Protein AF-A0A7Z7QSA5-F1 (afdb_monomer_lite)

Sequence (92 aa):
MRKTMYSFHILSNTLLVLFLFIPIPFLNYEGGDILSIYFQVSLILFVLSVTLYFLNQKNRKTWMISTILSILSILIVFPVVFFYLFFGIPPA

Secondary structure (DSSP, 8-state):
-HHHHHHHHHHHHHHHHHHHHS--TT----HHHHHHHHHHHHHHHHHHHHHHHHH-GGGHHHHHHHHHHHHHIIIIIHHHHHHHHHH-PPP-

Radius of gyration: 15.01 Å; chains: 1; bounding box: 31×32×41 Å

Foldseek 3Di:
DLVVLVVLLVVLVVVLVCPVPDPPVVDPDLVVVSLVVSLVSLVVQLVVLVVCCVVPPPCNVSSVVSNVSSCCSNPPVSVVSVCCRPVNDPDD

pLDDT: mean 82.69, std 12.59, range [49.78, 95.81]

Structure (mmCIF, N/CA/C/O backbone):
data_AF-A0A7Z7QSA5-F1
#
_entry.id   AF-A0A7Z7QSA5-F1
#
loop_
_atom_site.group_PDB
_atom_site.id
_atom_site.type_symbol
_atom_site.label_atom_id
_atom_site.label_alt_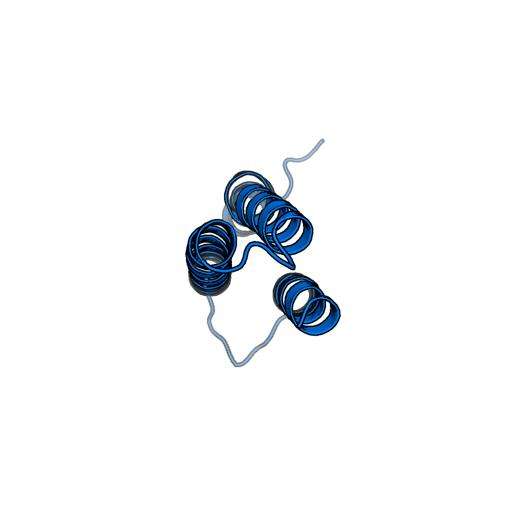id
_atom_site.label_comp_id
_atom_site.label_asym_id
_atom_site.label_entity_id
_atom_site.label_seq_id
_atom_site.pdbx_PDB_ins_code
_atom_site.Cartn_x
_atom_site.Cartn_y
_atom_site.Cartn_z
_atom_site.occupancy
_atom_site.B_iso_or_equiv
_atom_site.auth_seq_id
_atom_site.auth_comp_id
_atom_site.auth_asym_id
_atom_site.auth_atom_id
_atom_site.pdbx_PDB_model_num
ATOM 1 N N . MET A 1 1 ? -1.143 -6.376 17.211 1.00 66.50 1 MET A N 1
ATOM 2 C CA . MET A 1 1 ? -1.991 -5.711 16.193 1.00 66.50 1 MET A CA 1
ATOM 3 C C . MET A 1 1 ? -1.399 -4.409 15.664 1.00 66.50 1 MET A C 1
ATOM 5 O O . MET A 1 1 ? -1.104 -4.383 14.482 1.00 66.50 1 MET A O 1
ATOM 9 N N . ARG A 1 2 ? -1.165 -3.355 16.474 1.00 73.19 2 ARG A N 1
ATOM 10 C CA . ARG A 1 2 ? -0.619 -2.074 15.955 1.00 73.19 2 ARG A CA 1
ATOM 11 C C . ARG A 1 2 ? 0.690 -2.239 15.169 1.00 73.19 2 ARG A C 1
ATOM 13 O O . ARG A 1 2 ? 0.772 -1.781 14.040 1.00 73.19 2 ARG A O 1
ATOM 20 N N . LYS A 1 3 ? 1.680 -2.924 15.755 1.00 78.06 3 LYS A N 1
ATOM 21 C CA . LYS A 1 3 ? 2.973 -3.191 15.100 1.00 78.06 3 LYS A CA 1
ATOM 22 C C . LYS A 1 3 ? 2.795 -3.999 13.810 1.00 78.06 3 LYS A C 1
ATOM 24 O O . LYS A 1 3 ? 3.318 -3.608 12.783 1.00 78.06 3 LYS A O 1
ATOM 29 N N . THR A 1 4 ? 1.969 -5.043 13.861 1.00 82.12 4 THR A N 1
ATOM 30 C CA . THR A 1 4 ? 1.650 -5.918 12.725 1.00 82.12 4 THR A CA 1
ATOM 31 C C . THR A 1 4 ? 1.094 -5.150 11.524 1.00 82.12 4 THR A C 1
ATOM 33 O O . THR A 1 4 ? 1.521 -5.392 10.404 1.00 82.12 4 THR A O 1
ATOM 36 N N . MET A 1 5 ? 0.187 -4.190 11.741 1.00 83.06 5 MET A N 1
ATOM 37 C CA . MET A 1 5 ? -0.394 -3.414 10.639 1.00 83.06 5 MET A CA 1
ATOM 38 C C . MET A 1 5 ? 0.641 -2.525 9.947 1.00 83.06 5 MET A C 1
ATOM 40 O O . MET A 1 5 ? 0.701 -2.468 8.724 1.00 83.06 5 MET A O 1
ATOM 44 N N . TYR A 1 6 ? 1.498 -1.858 10.721 1.00 81.62 6 TYR A N 1
ATOM 45 C CA . TYR A 1 6 ? 2.585 -1.071 10.140 1.00 81.62 6 TYR A CA 1
ATOM 46 C C . TYR A 1 6 ? 3.612 -1.955 9.434 1.00 81.62 6 TYR A C 1
ATOM 48 O O . TYR A 1 6 ? 4.113 -1.567 8.386 1.00 81.62 6 TYR A O 1
ATOM 56 N N . SER A 1 7 ? 3.868 -3.164 9.942 1.00 84.06 7 SER A N 1
ATOM 57 C CA . SER A 1 7 ? 4.699 -4.148 9.246 1.00 84.06 7 SER A CA 1
ATOM 58 C C . SER A 1 7 ? 4.131 -4.529 7.876 1.00 84.06 7 SER A C 1
ATOM 60 O O . SER A 1 7 ? 4.915 -4.665 6.947 1.00 84.06 7 SER A O 1
ATOM 62 N N . PHE A 1 8 ? 2.804 -4.633 7.713 1.00 86.12 8 PHE A N 1
ATOM 63 C CA . PHE A 1 8 ? 2.192 -4.875 6.398 1.00 86.12 8 PHE A CA 1
ATOM 64 C C . PHE A 1 8 ? 2.418 -3.717 5.422 1.00 86.12 8 PHE A C 1
ATOM 66 O O . PHE A 1 8 ? 2.805 -3.956 4.281 1.00 86.12 8 PHE A O 1
ATOM 73 N N . HIS A 1 9 ? 2.245 -2.472 5.876 1.00 86.19 9 HIS A N 1
ATOM 74 C CA . HIS A 1 9 ? 2.544 -1.289 5.058 1.00 86.19 9 HIS A CA 1
ATOM 75 C C . HIS A 1 9 ? 4.014 -1.231 4.649 1.00 86.19 9 HIS A C 1
ATOM 77 O O . HIS A 1 9 ? 4.322 -0.983 3.486 1.00 86.19 9 HIS A O 1
ATOM 83 N N . ILE A 1 10 ? 4.926 -1.487 5.589 1.00 88.19 10 ILE A N 1
ATOM 84 C CA . ILE A 1 10 ? 6.366 -1.515 5.313 1.00 88.19 10 ILE A CA 1
ATOM 85 C C . ILE A 1 10 ? 6.674 -2.613 4.296 1.00 88.19 10 ILE A C 1
ATOM 87 O O . ILE A 1 10 ? 7.254 -2.315 3.262 1.00 88.19 10 ILE A O 1
ATOM 91 N N . LEU A 1 11 ? 6.217 -3.846 4.534 1.00 89.50 11 LEU A N 1
ATOM 92 C CA . LEU A 1 11 ? 6.448 -4.979 3.639 1.00 89.50 11 LEU A CA 1
ATOM 93 C C . LEU A 1 11 ? 5.933 -4.701 2.221 1.00 89.50 11 LEU A C 1
ATOM 95 O O . LEU A 1 11 ? 6.660 -4.930 1.262 1.00 89.50 11 LEU A O 1
ATOM 99 N N . SER A 1 12 ? 4.714 -4.167 2.089 1.00 85.50 12 SER A N 1
ATOM 100 C CA . SER A 1 12 ? 4.118 -3.840 0.789 1.00 85.50 12 SER A CA 1
ATOM 101 C C . SER A 1 12 ? 4.952 -2.818 0.016 1.00 85.50 12 SER A C 1
ATOM 103 O O . SER A 1 12 ? 5.194 -2.988 -1.176 1.00 85.50 12 SER A O 1
ATOM 105 N N . ASN A 1 13 ? 5.418 -1.762 0.688 1.00 84.88 13 ASN A N 1
ATOM 106 C CA . ASN A 1 13 ? 6.240 -0.738 0.046 1.00 84.88 13 ASN A CA 1
ATOM 107 C C . ASN A 1 13 ? 7.664 -1.237 -0.239 1.00 84.8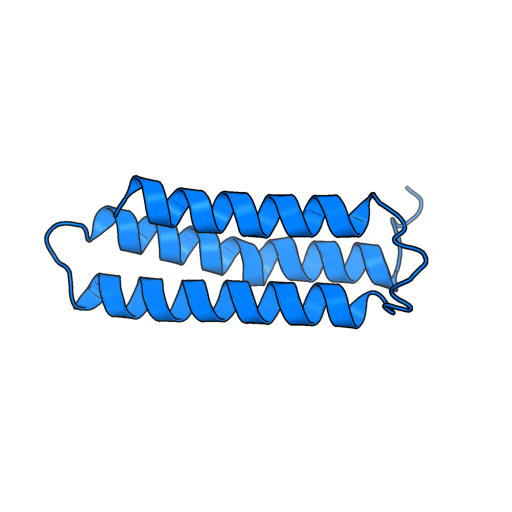8 13 ASN A C 1
ATOM 109 O O . ASN A 1 13 ? 8.220 -0.919 -1.284 1.00 84.88 13 ASN A O 1
ATOM 113 N N . THR A 1 14 ? 8.248 -2.058 0.639 1.00 85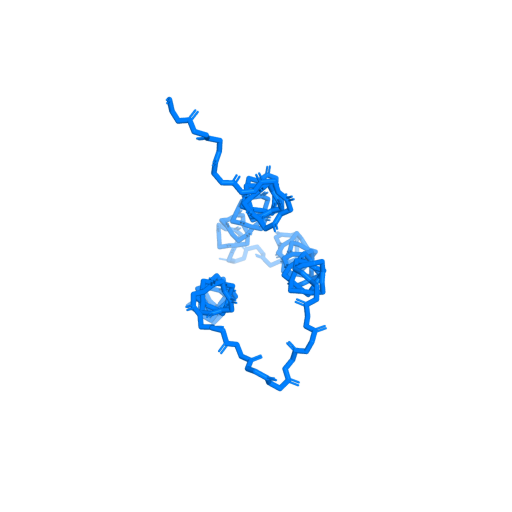.06 14 THR A N 1
ATOM 114 C CA . THR A 1 14 ? 9.554 -2.682 0.39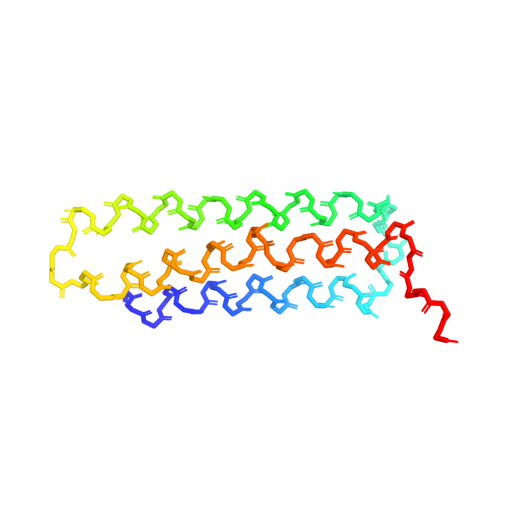3 1.00 85.06 14 THR A CA 1
ATOM 115 C C . THR A 1 14 ? 9.498 -3.629 -0.801 1.00 85.06 14 THR A C 1
ATOM 117 O O . THR A 1 14 ? 10.395 -3.577 -1.634 1.00 85.06 14 THR A O 1
ATOM 120 N N . LEU A 1 15 ? 8.446 -4.446 -0.926 1.00 84.81 15 LEU A N 1
ATOM 121 C CA . LEU A 1 15 ? 8.254 -5.321 -2.085 1.00 84.81 15 LEU A CA 1
ATOM 122 C C . LEU A 1 15 ? 8.103 -4.518 -3.377 1.00 84.81 15 LEU A C 1
ATOM 124 O O . LEU A 1 15 ? 8.748 -4.864 -4.360 1.00 84.81 15 LEU A O 1
ATOM 128 N N . LEU A 1 16 ? 7.330 -3.423 -3.362 1.00 83.50 16 LEU A N 1
ATOM 129 C CA . LEU A 1 16 ? 7.227 -2.526 -4.515 1.00 83.50 16 LEU A CA 1
ATOM 130 C C . LEU A 1 16 ? 8.607 -2.030 -4.955 1.00 83.50 16 LEU A C 1
ATOM 132 O O . LEU A 1 16 ? 8.973 -2.189 -6.111 1.00 83.50 16 LEU A O 1
ATOM 136 N N . VAL A 1 17 ? 9.388 -1.471 -4.028 1.00 83.69 17 VAL A N 1
ATOM 137 C CA . VAL A 1 17 ? 10.744 -0.978 -4.314 1.00 83.69 17 VAL A CA 1
ATOM 138 C C . VAL A 1 17 ? 11.616 -2.101 -4.878 1.00 83.69 17 VAL A C 1
ATOM 140 O O . VAL A 1 17 ? 12.280 -1.923 -5.891 1.00 83.69 17 VAL A O 1
ATOM 143 N N . LEU A 1 18 ? 11.581 -3.281 -4.268 1.00 81.94 18 LEU A N 1
ATOM 144 C CA . LEU A 1 18 ? 12.391 -4.419 -4.693 1.00 81.94 18 LEU A CA 1
ATOM 145 C C . LEU A 1 18 ? 12.036 -4.868 -6.122 1.00 81.94 18 LEU A C 1
ATOM 147 O O . LEU A 1 18 ? 12.940 -5.123 -6.912 1.00 81.94 18 LEU A O 1
ATOM 151 N N . PHE A 1 19 ? 10.748 -4.865 -6.481 1.00 75.81 19 PHE A N 1
ATOM 152 C CA . PHE A 1 19 ? 10.286 -5.149 -7.843 1.00 75.81 19 PHE A CA 1
ATOM 153 C C . PHE A 1 19 ? 10.622 -4.050 -8.861 1.00 75.81 19 PHE A C 1
ATOM 155 O O . PHE A 1 19 ? 10.734 -4.352 -10.044 1.00 75.81 19 PHE A O 1
ATOM 162 N N . LEU A 1 20 ? 10.811 -2.799 -8.430 1.00 74.88 20 LEU A N 1
ATOM 163 C CA . LEU A 1 20 ? 11.250 -1.713 -9.315 1.00 74.88 20 LEU A CA 1
ATOM 164 C C . LEU A 1 20 ? 12.749 -1.763 -9.630 1.00 74.88 20 LEU A C 1
ATOM 166 O O . LEU A 1 20 ? 13.150 -1.357 -10.717 1.00 74.88 20 LEU A O 1
ATOM 170 N N . PHE A 1 21 ? 13.580 -2.226 -8.691 1.00 72.00 21 PHE A N 1
ATOM 171 C CA . PHE A 1 21 ? 15.044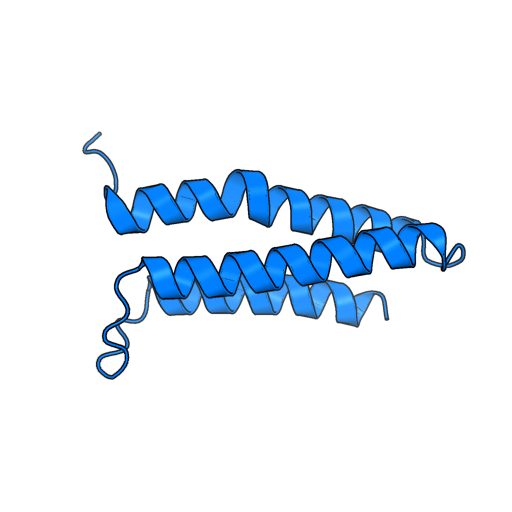 -2.156 -8.817 1.00 72.00 21 PHE A CA 1
ATOM 172 C C . PHE A 1 21 ? 15.720 -3.480 -9.166 1.00 72.00 21 PHE A C 1
ATOM 174 O O . PHE A 1 21 ? 16.850 -3.469 -9.653 1.00 72.00 21 PHE A O 1
ATOM 181 N N . ILE A 1 22 ? 15.071 -4.616 -8.915 1.00 68.75 22 ILE A N 1
ATOM 182 C CA . ILE A 1 22 ? 15.608 -5.917 -9.302 1.00 68.75 22 ILE A CA 1
ATOM 183 C C . ILE A 1 22 ? 14.943 -6.318 -10.618 1.00 68.75 22 ILE A C 1
ATOM 185 O O . ILE A 1 22 ? 13.753 -6.629 -10.609 1.00 68.75 22 ILE A O 1
ATOM 189 N N . PRO A 1 23 ? 15.673 -6.352 -11.748 1.00 55.34 23 PRO A N 1
ATOM 190 C CA . PRO A 1 23 ? 15.153 -6.983 -12.949 1.00 55.34 23 PRO A CA 1
ATOM 191 C C . PRO A 1 23 ? 14.989 -8.469 -12.632 1.00 55.34 23 PRO A C 1
ATOM 193 O O . PRO A 1 23 ? 15.976 -9.167 -12.403 1.00 55.34 23 PRO A O 1
ATOM 196 N N . ILE A 1 24 ? 13.748 -8.946 -12.543 1.00 58.56 24 ILE A N 1
ATOM 197 C CA . ILE A 1 24 ? 13.466 -10.353 -12.269 1.00 58.56 24 ILE A CA 1
ATOM 198 C C . ILE A 1 24 ? 13.256 -11.070 -13.612 1.00 58.56 24 ILE A C 1
ATOM 200 O O . ILE A 1 24 ? 12.167 -10.988 -14.175 1.00 58.56 24 ILE A O 1
ATOM 204 N N . PRO A 1 25 ? 14.266 -11.784 -14.147 1.00 52.56 25 PRO A N 1
ATOM 205 C CA . PRO A 1 25 ? 14.268 -12.256 -15.536 1.00 52.56 25 PRO A CA 1
ATOM 206 C C . PRO A 1 25 ? 13.235 -13.354 -15.847 1.00 52.56 25 PRO A C 1
ATOM 208 O O . PRO A 1 25 ? 13.031 -13.682 -17.009 1.00 52.56 25 PRO A O 1
ATOM 211 N N . PHE A 1 26 ? 12.588 -13.938 -14.834 1.00 49.78 26 PHE A N 1
ATOM 212 C CA . PHE A 1 26 ? 11.549 -14.969 -14.986 1.00 49.78 26 PHE A CA 1
ATOM 213 C C . PHE A 1 26 ? 10.115 -14.418 -14.941 1.00 49.78 26 PHE A C 1
ATOM 215 O O . PHE A 1 26 ? 9.163 -15.162 -15.166 1.00 49.78 26 PHE A O 1
ATOM 222 N N . LEU A 1 27 ? 9.947 -13.126 -14.662 1.00 49.78 27 LEU A N 1
ATOM 223 C CA . LEU A 1 27 ? 8.667 -12.433 -14.705 1.00 49.78 27 LEU A CA 1
ATOM 224 C C . LEU A 1 27 ? 8.708 -11.502 -15.921 1.00 49.78 27 LEU A C 1
ATOM 226 O O . LEU A 1 27 ? 9.276 -10.418 -15.848 1.00 49.78 27 LEU A O 1
ATOM 230 N N . ASN A 1 28 ? 8.105 -11.919 -17.040 1.00 50.22 28 ASN A N 1
ATOM 231 C CA . ASN A 1 28 ? 7.758 -11.042 -18.171 1.00 50.22 28 ASN A CA 1
ATOM 232 C C . ASN A 1 28 ? 6.672 -10.031 -17.738 1.00 50.22 28 ASN A C 1
ATOM 234 O O . ASN A 1 28 ? 5.587 -9.988 -18.307 1.00 50.22 28 ASN A O 1
ATOM 238 N N . TYR A 1 29 ? 6.908 -9.287 -16.660 1.00 55.91 29 TYR A N 1
ATOM 239 C CA . TYR A 1 29 ? 5.967 -8.311 -16.133 1.00 55.91 29 TYR A CA 1
ATOM 240 C C . TYR A 1 29 ? 6.185 -7.013 -16.902 1.00 55.91 29 TYR A C 1
ATOM 242 O O . TYR A 1 29 ? 7.104 -6.245 -16.617 1.00 55.91 29 TYR A O 1
ATOM 250 N N . GLU A 1 30 ? 5.315 -6.756 -17.878 1.00 67.81 30 GLU A N 1
ATOM 251 C CA . GLU A 1 30 ? 5.008 -5.381 -18.257 1.00 67.81 30 GLU A CA 1
ATOM 252 C C . GLU A 1 30 ? 4.642 -4.662 -16.949 1.00 67.81 30 GLU A C 1
ATOM 254 O O . GLU A 1 30 ? 3.845 -5.188 -16.170 1.00 67.81 30 GLU A O 1
ATOM 259 N N . GLY A 1 31 ? 5.252 -3.512 -16.637 1.00 71.44 31 GLY A N 1
ATOM 260 C CA . GLY A 1 31 ? 5.149 -2.860 -15.318 1.00 71.44 31 GLY A CA 1
ATOM 261 C C . GLY A 1 31 ? 3.720 -2.684 -14.764 1.00 71.44 31 GLY A C 1
ATOM 262 O O . GLY A 1 31 ? 3.545 -2.471 -13.564 1.00 71.44 31 GLY A O 1
ATOM 263 N N . GLY A 1 32 ? 2.696 -2.843 -15.607 1.00 78.50 32 GLY A N 1
ATOM 264 C CA . GLY A 1 32 ? 1.285 -2.920 -15.241 1.00 78.50 32 GLY A CA 1
ATOM 265 C C . GLY A 1 32 ? 0.923 -4.023 -14.250 1.00 78.50 32 GLY A C 1
ATOM 266 O O . GLY A 1 32 ? 0.127 -3.757 -13.353 1.00 78.50 32 GLY A O 1
ATOM 267 N N . ASP A 1 33 ? 1.521 -5.212 -14.320 1.00 80.69 33 ASP A N 1
ATOM 268 C CA . ASP A 1 33 ? 1.170 -6.296 -13.391 1.00 80.69 33 ASP A CA 1
ATOM 269 C C . ASP A 1 33 ? 1.718 -6.034 -11.973 1.00 80.69 33 ASP A C 1
ATOM 271 O O . ASP A 1 33 ? 1.009 -6.237 -10.983 1.00 80.69 33 ASP A O 1
ATOM 275 N N . ILE A 1 34 ? 2.941 -5.487 -11.859 1.00 81.38 34 ILE A N 1
ATOM 276 C CA . ILE A 1 34 ? 3.528 -5.040 -10.575 1.00 81.38 34 ILE A CA 1
ATOM 277 C C . ILE A 1 34 ? 2.607 -3.999 -9.938 1.00 81.38 34 ILE A C 1
ATOM 279 O O . ILE A 1 34 ? 2.261 -4.065 -8.754 1.00 81.38 34 ILE A O 1
ATOM 283 N N . LEU A 1 35 ? 2.199 -3.033 -10.756 1.00 86.94 35 LEU A N 1
ATOM 284 C CA . LEU A 1 35 ? 1.369 -1.922 -10.340 1.00 86.94 35 LEU A CA 1
ATOM 285 C C . LEU A 1 35 ? -0.042 -2.384 -9.935 1.00 86.94 35 LEU A C 1
ATOM 287 O O . LEU A 1 35 ? -0.583 -1.906 -8.937 1.00 86.94 35 LEU A O 1
ATOM 291 N N . SER A 1 36 ? -0.608 -3.351 -10.664 1.00 88.06 36 SER A N 1
ATOM 292 C CA . SER A 1 36 ? -1.900 -3.981 -10.376 1.00 88.06 36 SER A CA 1
ATOM 293 C C . SER A 1 36 ? -1.891 -4.679 -9.016 1.00 88.06 36 SER A C 1
ATOM 295 O O . SER A 1 36 ? -2.753 -4.404 -8.177 1.00 88.06 36 SER A O 1
ATOM 297 N N . ILE A 1 37 ? -0.873 -5.503 -8.737 1.00 87.19 37 ILE A N 1
ATOM 298 C CA . ILE A 1 37 ? -0.726 -6.178 -7.438 1.00 87.19 37 ILE A CA 1
ATOM 299 C C . ILE A 1 37 ? -0.571 -5.150 -6.311 1.00 87.19 37 ILE A C 1
ATOM 301 O O . ILE A 1 37 ? -1.260 -5.243 -5.292 1.00 87.19 37 ILE A O 1
ATOM 305 N N . TYR A 1 38 ? 0.285 -4.139 -6.490 1.00 90.06 38 TYR A N 1
ATOM 306 C CA . TYR A 1 38 ? 0.482 -3.091 -5.484 1.00 90.06 38 TYR A CA 1
ATOM 307 C C . TYR A 1 38 ? -0.815 -2.331 -5.173 1.00 90.06 38 TYR A C 1
ATOM 309 O O . TYR A 1 38 ? -1.135 -2.091 -4.002 1.00 90.06 38 TYR A O 1
ATOM 317 N N . PHE A 1 39 ? -1.589 -1.986 -6.205 1.00 91.25 39 PHE A N 1
ATOM 318 C CA . PHE A 1 39 ? -2.881 -1.326 -6.046 1.00 91.25 39 PHE A CA 1
ATOM 319 C C . PHE A 1 39 ? -3.881 -2.200 -5.293 1.00 91.25 39 PHE A C 1
ATOM 321 O O . PHE A 1 39 ? -4.495 -1.732 -4.335 1.00 91.25 39 PHE A O 1
ATOM 328 N N . GLN A 1 40 ? -4.014 -3.474 -5.676 1.00 92.25 40 GLN A N 1
ATOM 329 C CA . GLN A 1 40 ? -4.929 -4.411 -5.020 1.00 92.25 40 GLN A CA 1
ATOM 330 C C . GLN A 1 40 ? -4.589 -4.584 -3.534 1.00 92.25 40 GLN A C 1
ATOM 332 O O . GLN A 1 40 ? -5.479 -4.494 -2.687 1.00 92.25 40 GLN A O 1
ATOM 337 N N . VAL A 1 41 ? -3.307 -4.756 -3.193 1.00 90.19 41 VAL A N 1
ATOM 338 C CA . VAL A 1 41 ? -2.858 -4.858 -1.794 1.00 90.19 41 VAL A CA 1
ATOM 339 C C . VAL A 1 41 ? -3.170 -3.572 -1.027 1.00 90.19 41 VAL A C 1
ATOM 341 O O . VAL A 1 41 ? -3.727 -3.629 0.072 1.00 90.19 41 VAL A O 1
ATOM 344 N N . SER A 1 42 ? -2.882 -2.409 -1.614 1.00 92.25 42 SER A N 1
ATOM 345 C CA . SER A 1 42 ? -3.153 -1.109 -0.988 1.00 92.25 42 SER A CA 1
ATOM 346 C C . SER A 1 42 ? -4.649 -0.881 -0.760 1.00 92.25 42 SER A C 1
ATOM 348 O O . SER A 1 42 ? -5.049 -0.383 0.294 1.00 92.25 42 SER A O 1
ATOM 350 N N . LEU A 1 43 ? -5.491 -1.304 -1.707 1.00 94.50 43 LEU A N 1
ATOM 351 C CA . LEU A 1 43 ? -6.945 -1.230 -1.602 1.00 94.50 43 LEU A CA 1
ATOM 352 C C . LEU A 1 43 ? -7.488 -2.156 -0.506 1.00 94.50 43 LEU A C 1
ATOM 354 O O . LEU A 1 43 ? -8.329 -1.738 0.289 1.00 94.50 43 LEU A O 1
ATOM 358 N N . ILE A 1 44 ? -6.984 -3.389 -0.409 1.00 93.75 44 ILE A N 1
ATOM 359 C CA . ILE A 1 44 ? -7.364 -4.323 0.662 1.00 93.75 44 ILE A CA 1
ATOM 360 C C . ILE A 1 44 ? -6.990 -3.743 2.031 1.00 93.75 44 ILE A C 1
ATOM 362 O O . ILE A 1 44 ? -7.814 -3.742 2.950 1.00 93.75 44 ILE A O 1
ATOM 366 N N . LEU A 1 45 ? -5.775 -3.200 2.171 1.00 91.38 45 LEU A N 1
ATOM 367 C CA . LEU A 1 45 ? -5.339 -2.553 3.410 1.00 91.38 45 LEU A CA 1
ATOM 368 C C . LEU A 1 45 ? -6.199 -1.327 3.736 1.00 91.38 45 LEU A C 1
ATOM 370 O O . LEU A 1 45 ? -6.532 -1.128 4.908 1.00 91.38 45 LEU A O 1
ATOM 374 N N . PHE A 1 46 ? -6.610 -0.547 2.733 1.00 95.56 46 PHE A N 1
ATOM 375 C CA . PHE A 1 46 ? -7.526 0.578 2.913 1.00 95.56 46 PHE A CA 1
ATOM 376 C C . PHE A 1 46 ? -8.878 0.116 3.462 1.00 95.56 46 PHE A C 1
ATOM 378 O O . PHE A 1 46 ? -9.297 0.593 4.519 1.00 95.56 46 PHE A O 1
ATOM 385 N N . VAL A 1 47 ? -9.525 -0.850 2.799 1.00 95.81 47 VAL A N 1
ATOM 386 C CA . VAL A 1 47 ? -10.835 -1.379 3.207 1.00 95.81 47 VAL A CA 1
ATOM 387 C C . VAL A 1 47 ? -10.765 -1.933 4.628 1.00 95.81 47 VAL A C 1
ATOM 389 O O 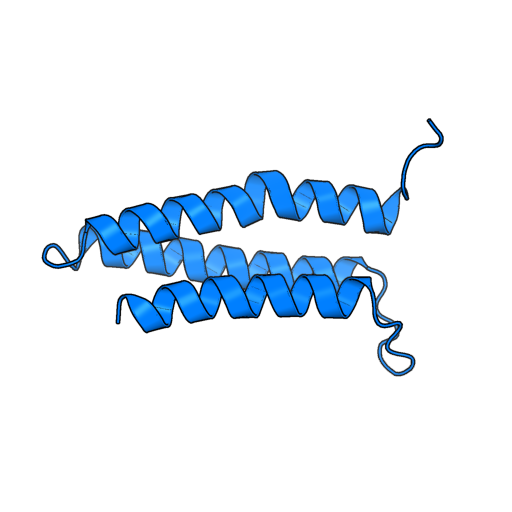. VAL A 1 47 ? -11.551 -1.525 5.481 1.00 95.81 47 VAL A O 1
ATOM 392 N N . LEU A 1 48 ? -9.766 -2.768 4.932 1.00 92.25 48 LEU A N 1
ATOM 393 C CA . LEU A 1 48 ? -9.573 -3.307 6.281 1.00 92.25 48 LEU A CA 1
ATOM 394 C C . LEU A 1 48 ? -9.353 -2.204 7.322 1.00 92.25 48 LEU A C 1
ATOM 396 O O . LEU A 1 48 ? -9.912 -2.271 8.417 1.00 92.25 48 LEU A O 1
ATOM 400 N N . SER A 1 49 ? -8.567 -1.178 6.991 1.00 92.25 49 SER A N 1
ATOM 401 C CA . SER A 1 49 ? -8.298 -0.060 7.902 1.00 92.25 49 SER A CA 1
ATOM 402 C C . SER A 1 49 ? -9.558 0.747 8.195 1.00 92.25 49 SER A C 1
ATOM 404 O O . SER A 1 49 ? -9.812 1.069 9.353 1.00 92.25 49 SER A O 1
ATOM 406 N N . VAL A 1 50 ? -10.373 1.031 7.177 1.00 94.31 50 VAL A N 1
ATOM 407 C CA . VAL A 1 50 ? -11.646 1.746 7.331 1.00 94.31 50 VAL A CA 1
ATOM 408 C C . VAL A 1 50 ? -12.630 0.916 8.153 1.00 94.31 50 VAL A C 1
ATOM 410 O O . VAL A 1 50 ? -13.165 1.411 9.144 1.00 94.31 50 VAL A O 1
ATOM 413 N N . THR A 1 51 ? -12.819 -0.363 7.821 1.00 93.44 51 THR A N 1
ATOM 414 C CA . THR A 1 51 ? -13.706 -1.256 8.578 1.00 93.44 51 THR A CA 1
ATOM 415 C C . THR A 1 51 ? -13.282 -1.343 10.046 1.00 93.44 51 THR A C 1
ATOM 417 O O . THR A 1 51 ? -14.101 -1.164 10.948 1.00 93.44 51 THR A O 1
ATOM 420 N N . LEU A 1 52 ? -11.989 -1.539 10.320 1.00 91.75 52 LEU A N 1
ATOM 421 C CA . LEU A 1 52 ? -11.481 -1.637 11.690 1.00 91.75 52 LEU A CA 1
ATOM 422 C C . LEU A 1 52 ? -11.468 -0.292 12.426 1.00 91.75 52 LEU A C 1
ATOM 424 O O . LEU A 1 52 ? -11.578 -0.281 13.653 1.00 91.75 52 LEU A O 1
ATOM 428 N N . TYR A 1 53 ? -11.397 0.835 11.717 1.00 91.50 53 TYR A N 1
ATOM 429 C CA . TYR A 1 53 ? -11.561 2.159 12.316 1.00 91.50 53 TYR A CA 1
ATOM 430 C C . TYR A 1 53 ? -12.949 2.328 12.945 1.00 91.50 53 TYR A C 1
ATOM 432 O O . TYR A 1 53 ? -13.046 2.868 14.050 1.00 91.50 53 TYR A O 1
ATOM 440 N N . PHE A 1 54 ? -13.999 1.829 12.285 1.00 92.00 54 PHE A N 1
ATOM 441 C CA . PHE A 1 54 ? -15.365 1.859 12.814 1.00 92.00 54 PHE A CA 1
ATOM 442 C C . PHE A 1 54 ? -15.604 0.800 13.898 1.00 92.00 54 PHE A C 1
ATOM 444 O O . PHE A 1 54 ? -16.217 1.104 14.920 1.00 92.00 54 PHE A O 1
ATOM 451 N N . LEU A 1 55 ? -15.091 -0.422 13.712 1.00 91.75 55 LEU A N 1
ATOM 452 C CA . LEU A 1 55 ? -15.374 -1.545 14.615 1.00 91.75 55 LEU A CA 1
ATOM 453 C C . LEU A 1 55 ? -14.514 -1.564 15.891 1.00 91.75 55 LEU A C 1
ATOM 455 O O . LEU A 1 55 ? -14.954 -2.073 16.919 1.00 91.75 55 LEU A O 1
ATOM 459 N N . ASN A 1 56 ? -13.284 -1.036 15.865 1.00 86.25 56 ASN A N 1
ATOM 460 C CA . ASN A 1 56 ? -12.322 -1.202 16.960 1.00 86.25 56 ASN A CA 1
ATOM 461 C C . ASN A 1 56 ? -11.924 0.132 17.610 1.00 86.25 56 ASN A C 1
ATOM 463 O O . ASN A 1 56 ? -10.854 0.697 17.349 1.00 86.25 56 ASN A O 1
ATOM 467 N N . GLN A 1 57 ? -12.766 0.594 18.539 1.00 76.81 57 GLN A N 1
ATOM 468 C CA . GLN A 1 57 ? -12.595 1.878 19.227 1.00 76.81 57 GLN A CA 1
ATOM 469 C C . GLN A 1 57 ? -11.301 1.973 20.055 1.00 76.81 57 GLN A C 1
ATOM 471 O O . GLN A 1 57 ? -10.679 3.035 20.100 1.00 76.81 57 GLN A O 1
ATOM 476 N N . LYS A 1 58 ? -10.826 0.861 20.640 1.00 86.12 58 LYS A N 1
ATOM 477 C CA . LYS A 1 58 ? -9.611 0.829 21.480 1.00 86.12 58 LYS A CA 1
ATOM 478 C C . LYS A 1 58 ? -8.346 1.220 20.707 1.00 86.12 58 LYS A C 1
ATOM 480 O O . LYS A 1 58 ? -7.424 1.794 21.278 1.00 86.12 58 LYS A O 1
ATOM 485 N N . ASN A 1 59 ? -8.306 0.940 19.401 1.00 86.81 59 ASN A N 1
ATOM 486 C CA . ASN A 1 59 ? -7.148 1.200 18.540 1.00 86.81 59 ASN A CA 1
ATOM 487 C C . ASN A 1 59 ? -7.446 2.184 17.398 1.00 86.81 59 ASN A C 1
ATOM 489 O O . ASN A 1 59 ? -6.703 2.227 16.419 1.00 86.81 59 ASN A O 1
ATOM 493 N N . ARG A 1 60 ? -8.481 3.022 17.529 1.00 88.25 60 ARG A N 1
ATOM 494 C CA . ARG A 1 60 ? -8.967 3.923 16.470 1.00 88.25 60 ARG A CA 1
ATOM 495 C C . ARG A 1 60 ? -7.874 4.777 15.813 1.00 88.25 60 ARG A C 1
ATOM 497 O O . ARG A 1 60 ? -7.836 4.885 14.593 1.00 88.25 60 ARG A O 1
ATOM 504 N N . LYS A 1 61 ? -6.924 5.310 16.595 1.00 90.44 61 LYS A N 1
ATOM 505 C CA . LYS A 1 61 ? -5.772 6.074 16.064 1.00 90.44 61 LYS A CA 1
ATOM 506 C C . LYS A 1 61 ? -4.900 5.257 15.103 1.00 90.44 61 LYS A C 1
ATOM 508 O O . LYS A 1 61 ? -4.405 5.796 14.125 1.00 90.44 61 LYS A O 1
ATOM 513 N N . THR A 1 62 ? -4.702 3.968 15.372 1.00 90.88 62 THR A N 1
ATOM 514 C CA . THR A 1 62 ? -3.919 3.081 14.495 1.00 90.88 62 THR A CA 1
ATOM 515 C C . THR A 1 62 ? -4.607 2.872 13.167 1.00 90.88 62 THR A C 1
ATOM 517 O O . THR A 1 62 ? -3.963 2.971 12.131 1.00 90.88 62 THR A O 1
ATOM 520 N N . TRP A 1 63 ? -5.910 2.609 13.206 1.00 92.12 63 TRP A N 1
ATOM 521 C CA . TRP A 1 63 ? -6.695 2.407 11.998 1.00 92.12 63 TRP A CA 1
ATOM 522 C C . TRP A 1 63 ? -6.770 3.687 11.175 1.00 92.12 63 TRP A C 1
ATOM 524 O O . TRP A 1 63 ? -6.560 3.630 9.976 1.00 92.12 63 TRP A O 1
ATOM 534 N N . MET A 1 64 ? -6.898 4.847 11.827 1.00 93.25 64 MET A N 1
ATOM 535 C CA . MET A 1 64 ? -6.818 6.155 11.173 1.00 93.25 64 MET A CA 1
ATOM 536 C C . MET A 1 64 ? -5.492 6.356 10.430 1.00 93.25 64 MET A C 1
ATOM 538 O O . MET A 1 64 ? -5.495 6.703 9.255 1.00 93.25 64 MET A O 1
ATOM 542 N N . ILE A 1 65 ? -4.358 6.109 11.096 1.00 93.12 65 ILE A N 1
ATOM 543 C CA . ILE A 1 65 ? -3.029 6.219 10.471 1.00 93.12 65 ILE A CA 1
ATOM 544 C C . ILE A 1 65 ? -2.904 5.228 9.311 1.00 93.12 65 ILE A C 1
ATOM 546 O O . ILE A 1 65 ? -2.411 5.584 8.249 1.00 93.12 65 ILE A O 1
ATOM 550 N N . SER A 1 66 ? -3.384 4.000 9.492 1.00 91.69 66 SER A N 1
ATOM 551 C CA . SER A 1 66 ? -3.368 2.973 8.452 1.00 91.69 66 SER A CA 1
ATOM 552 C C . SER A 1 66 ? -4.215 3.354 7.231 1.00 91.69 66 SER A C 1
ATOM 554 O O . SER A 1 66 ? -3.794 3.138 6.095 1.00 91.69 66 SER A O 1
ATOM 556 N N . THR A 1 67 ? -5.372 3.985 7.445 1.00 93.88 67 THR A N 1
ATOM 557 C CA . THR A 1 67 ? -6.200 4.551 6.376 1.00 93.88 67 THR A CA 1
ATOM 558 C C . THR A 1 67 ? -5.441 5.644 5.629 1.00 93.88 67 THR A C 1
ATOM 560 O O . THR A 1 67 ? -5.387 5.599 4.406 1.00 93.88 67 THR A O 1
ATOM 563 N N . ILE A 1 68 ? -4.799 6.576 6.346 1.00 94.81 68 ILE A N 1
ATOM 564 C CA . ILE A 1 68 ? -3.988 7.642 5.735 1.00 94.81 68 ILE A CA 1
ATOM 565 C C . ILE A 1 68 ? -2.852 7.046 4.894 1.00 94.81 68 ILE A C 1
ATOM 567 O O . ILE A 1 68 ? -2.682 7.441 3.747 1.00 94.81 68 ILE A O 1
ATOM 571 N N . LEU A 1 69 ? -2.114 6.063 5.421 1.00 93.06 69 LEU A N 1
ATOM 572 C CA . LEU A 1 69 ? -1.041 5.390 4.680 1.00 93.06 69 LEU A CA 1
ATOM 573 C C . LEU A 1 69 ? -1.561 4.722 3.403 1.00 93.06 69 LEU A C 1
ATOM 575 O O . LEU A 1 69 ? -0.964 4.891 2.346 1.00 93.06 69 LEU A O 1
ATOM 579 N N . SER A 1 70 ? -2.703 4.036 3.478 1.00 93.81 70 SER A N 1
ATOM 580 C CA . SER A 1 70 ? -3.300 3.389 2.303 1.00 93.81 70 SER A CA 1
ATOM 581 C C . SER A 1 70 ? -3.750 4.415 1.251 1.00 93.81 70 SER A C 1
ATOM 583 O O . SER A 1 70 ? -3.567 4.193 0.058 1.00 93.81 70 SER A O 1
ATOM 585 N N . ILE A 1 71 ? -4.287 5.565 1.682 1.00 95.12 71 ILE A N 1
ATOM 586 C CA . ILE A 1 71 ? -4.640 6.676 0.784 1.00 95.12 71 ILE A CA 1
ATOM 587 C C . ILE A 1 71 ? -3.390 7.222 0.088 1.00 95.12 71 ILE A C 1
ATOM 589 O O . ILE A 1 71 ? -3.417 7.418 -1.123 1.00 95.12 71 ILE A O 1
ATOM 593 N N . LEU A 1 72 ? -2.293 7.442 0.819 1.00 94.81 72 LEU A N 1
ATOM 594 C CA . LEU A 1 72 ? -1.032 7.909 0.231 1.00 94.81 72 LEU A CA 1
ATOM 595 C C . LEU A 1 72 ? -0.478 6.896 -0.781 1.00 94.81 72 LEU A C 1
ATOM 597 O O . LEU A 1 72 ? -0.040 7.289 -1.861 1.00 94.81 72 LEU A O 1
ATOM 601 N N . SER A 1 73 ? -0.548 5.599 -0.471 1.00 92.38 73 SER A N 1
ATOM 602 C CA . SER A 1 73 ? -0.154 4.537 -1.401 1.00 92.38 73 SER A CA 1
ATOM 603 C C . SER A 1 73 ? -0.964 4.569 -2.699 1.00 92.38 73 SER A C 1
ATOM 605 O O . SER A 1 73 ? -0.391 4.469 -3.780 1.00 92.38 73 SER A O 1
ATOM 607 N N . ILE A 1 74 ? -2.281 4.770 -2.614 1.00 94.12 74 ILE A N 1
ATOM 608 C CA . ILE A 1 74 ? -3.173 4.768 -3.782 1.00 94.12 74 ILE A CA 1
ATOM 609 C C . ILE A 1 74 ? -3.100 6.077 -4.581 1.00 94.12 74 ILE A C 1
ATOM 611 O O . ILE A 1 74 ? -3.108 6.040 -5.806 1.00 94.12 74 ILE A O 1
ATOM 615 N N . LEU A 1 75 ? -3.061 7.234 -3.918 1.00 95.19 75 LEU A N 1
ATOM 616 C CA . LEU A 1 75 ? -3.178 8.537 -4.586 1.00 95.19 75 LEU A CA 1
ATOM 617 C C . LEU A 1 75 ? -1.837 9.165 -4.960 1.00 95.19 75 LEU A C 1
ATOM 619 O O . LEU A 1 75 ? -1.807 10.033 -5.825 1.00 95.19 75 LEU A O 1
ATOM 623 N N . ILE A 1 76 ? -0.746 8.773 -4.300 1.00 93.19 76 ILE A N 1
ATOM 624 C CA . ILE A 1 76 ? 0.576 9.367 -4.532 1.00 93.19 76 ILE A CA 1
ATOM 625 C C . ILE A 1 76 ? 1.537 8.316 -5.064 1.00 93.19 76 ILE A C 1
ATOM 627 O O . ILE A 1 76 ? 2.060 8.472 -6.164 1.00 93.19 76 ILE A O 1
ATOM 631 N N . VAL A 1 77 ? 1.756 7.231 -4.316 1.00 90.69 77 VAL A N 1
ATOM 632 C CA . VAL A 1 77 ? 2.775 6.239 -4.691 1.00 90.69 77 VAL A CA 1
ATOM 633 C C . VAL A 1 77 ? 2.399 5.547 -5.998 1.00 90.69 77 VAL A C 1
ATOM 635 O O . VAL A 1 77 ? 3.217 5.501 -6.910 1.00 90.69 77 VAL A O 1
ATOM 638 N N . PHE A 1 78 ? 1.159 5.073 -6.127 1.00 90.50 78 PHE A N 1
ATOM 639 C CA . PHE A 1 78 ? 0.703 4.383 -7.331 1.00 90.50 78 PHE A CA 1
ATOM 640 C C . PHE A 1 78 ? 0.834 5.246 -8.602 1.00 90.50 78 PHE A C 1
ATOM 642 O O . PHE A 1 78 ? 1.479 4.773 -9.537 1.00 90.50 78 PHE A O 1
ATOM 649 N N . PRO A 1 79 ? 0.346 6.505 -8.667 1.00 89.00 79 PRO A N 1
ATOM 650 C CA . PRO A 1 79 ? 0.552 7.345 -9.846 1.00 89.00 79 PRO A CA 1
ATOM 651 C C . PRO A 1 79 ? 2.024 7.636 -10.133 1.00 89.00 79 PRO A C 1
ATOM 653 O O . PRO A 1 79 ? 2.432 7.592 -11.288 1.00 89.00 79 PRO A O 1
ATOM 656 N N . VAL A 1 80 ? 2.841 7.894 -9.107 1.00 88.75 80 VAL A N 1
ATOM 657 C CA . VAL A 1 80 ? 4.279 8.149 -9.292 1.00 88.75 80 VAL A CA 1
ATOM 658 C C . VAL A 1 80 ? 4.974 6.933 -9.901 1.00 88.75 80 VAL A C 1
ATOM 660 O O . VAL A 1 80 ? 5.744 7.073 -10.849 1.00 88.75 80 VAL A O 1
ATOM 663 N N . VAL A 1 81 ? 4.675 5.734 -9.399 1.00 86.31 81 VAL A N 1
ATOM 664 C CA . VAL A 1 81 ? 5.262 4.495 -9.920 1.00 86.31 81 VAL A CA 1
ATOM 665 C C . VAL A 1 81 ? 4.722 4.162 -11.308 1.00 86.31 81 VAL A C 1
ATOM 667 O O . VAL A 1 81 ? 5.485 3.711 -12.155 1.00 86.31 81 VAL A O 1
ATOM 670 N N . PHE A 1 82 ? 3.445 4.440 -11.579 1.00 86.94 82 PHE A N 1
ATOM 671 C CA . PHE A 1 82 ? 2.871 4.331 -12.919 1.00 86.94 82 PHE A CA 1
ATOM 672 C C . PHE A 1 82 ? 3.633 5.216 -13.909 1.00 86.94 82 PHE A C 1
ATOM 674 O O . PHE A 1 82 ? 4.116 4.729 -14.929 1.00 86.94 82 PHE A O 1
ATOM 681 N N . PHE A 1 83 ? 3.812 6.499 -13.589 1.00 84.69 83 PHE A N 1
ATOM 682 C CA . PHE A 1 83 ? 4.581 7.405 -14.438 1.00 84.69 83 PHE A CA 1
ATOM 683 C C . PHE A 1 83 ? 6.007 6.897 -14.656 1.00 84.69 83 PHE A C 1
ATOM 685 O O . PHE A 1 83 ? 6.456 6.819 -15.796 1.00 84.69 83 PHE A O 1
ATOM 692 N N . TYR A 1 84 ? 6.680 6.474 -13.585 1.00 81.94 84 TYR A N 1
ATOM 693 C CA . TYR A 1 84 ? 8.036 5.940 -13.664 1.00 81.94 84 TYR A CA 1
ATOM 694 C C . TYR A 1 84 ? 8.142 4.704 -14.573 1.00 81.94 84 TYR A C 1
ATOM 696 O O . TYR A 1 84 ? 9.038 4.643 -15.411 1.00 81.94 84 TYR A O 1
ATOM 704 N N . LEU A 1 85 ? 7.226 3.741 -14.438 1.00 78.88 85 LEU A N 1
ATOM 705 C CA . LEU A 1 85 ? 7.266 2.481 -15.185 1.00 78.88 85 LEU A CA 1
ATOM 706 C C . LEU A 1 85 ? 6.898 2.632 -16.665 1.00 78.88 85 LEU A C 1
ATOM 708 O O . LEU A 1 85 ? 7.469 1.932 -17.496 1.00 78.88 85 LEU A O 1
ATOM 712 N N . PHE A 1 86 ? 5.952 3.513 -16.999 1.00 80.44 86 PHE A N 1
ATOM 713 C CA . PHE A 1 86 ? 5.414 3.613 -18.363 1.00 80.44 86 PHE A CA 1
ATOM 714 C C . PHE A 1 86 ? 5.978 4.778 -19.179 1.00 80.44 86 PHE A C 1
ATOM 716 O O . PHE A 1 86 ? 6.033 4.690 -20.403 1.00 80.44 86 PHE A O 1
ATOM 723 N N . PHE A 1 87 ? 6.398 5.862 -18.525 1.00 79.56 87 PHE A N 1
ATOM 724 C CA . PHE A 1 87 ? 6.870 7.082 -19.191 1.00 79.56 87 PHE A CA 1
ATOM 725 C C . PHE A 1 87 ? 8.338 7.398 -18.882 1.00 79.56 87 PHE A C 1
ATOM 727 O O . PHE A 1 87 ? 8.922 8.269 -19.525 1.00 79.56 87 PHE A O 1
ATOM 734 N N . GLY A 1 88 ? 8.948 6.681 -17.932 1.00 67.25 88 GLY A N 1
ATOM 735 C CA . GLY A 1 88 ? 10.302 6.954 -17.464 1.00 67.25 88 GLY A CA 1
ATOM 736 C C . GLY A 1 88 ? 10.398 8.246 -16.648 1.00 67.25 88 GLY A C 1
ATOM 737 O O . GLY A 1 88 ? 9.402 8.893 -16.322 1.00 67.25 88 GLY A O 1
ATOM 738 N N . ILE A 1 89 ? 11.624 8.627 -16.286 1.00 64.75 89 ILE A N 1
ATOM 739 C CA . ILE A 1 89 ? 11.895 9.937 -15.685 1.00 64.75 89 ILE A CA 1
ATOM 740 C C . ILE A 1 89 ? 11.997 10.939 -16.844 1.00 64.75 89 ILE A C 1
ATOM 742 O O . ILE A 1 89 ? 12.857 10.738 -17.706 1.00 64.75 89 ILE A O 1
ATOM 746 N N . PRO A 1 90 ? 11.158 11.992 -16.906 1.00 53.56 90 PRO A N 1
ATOM 747 C CA . PRO A 1 90 ? 11.308 13.009 -17.937 1.00 53.56 90 PRO A CA 1
ATOM 748 C C . PRO A 1 90 ? 12.716 13.617 -17.844 1.00 53.56 90 PRO A C 1
ATOM 750 O O . PRO A 1 90 ? 13.174 13.894 -16.730 1.00 53.56 90 PRO A O 1
ATOM 753 N N . PRO A 1 91 ? 13.422 13.800 -18.973 1.00 53.69 91 PRO A N 1
ATOM 754 C CA . PRO A 1 91 ? 14.710 14.477 -18.954 1.00 53.69 91 PRO A CA 1
ATOM 755 C C . PRO A 1 91 ? 14.502 15.888 -18.387 1.00 53.69 91 PRO A C 1
ATOM 757 O O . PRO A 1 91 ? 13.601 16.601 -18.831 1.00 53.69 91 PRO A O 1
ATOM 760 N N . ALA A 1 92 ? 15.278 16.219 -17.352 1.00 54.25 92 ALA A N 1
ATOM 761 C CA . ALA A 1 92 ? 15.278 17.529 -16.704 1.00 54.25 92 ALA A CA 1
ATOM 762 C C . ALA A 1 92 ? 15.735 18.640 -17.657 1.00 54.25 92 ALA A C 1
ATOM 764 O O . ALA A 1 92 ? 16.592 18.353 -18.526 1.00 54.25 92 ALA A O 1
#

Organism: Staphylococcus schleiferi (NCBI:txid1295)